Protein AF-A0A430FPZ6-F1 (afdb_monomer_lite)

Radius of gyration: 22.08 Å; chains: 1; bounding box: 40×42×50 Å

Structure (mmCIF, N/CA/C/O backbone):
data_AF-A0A430FPZ6-F1
#
_entry.id   AF-A0A430FPZ6-F1
#
loop_
_atom_site.group_PDB
_atom_site.id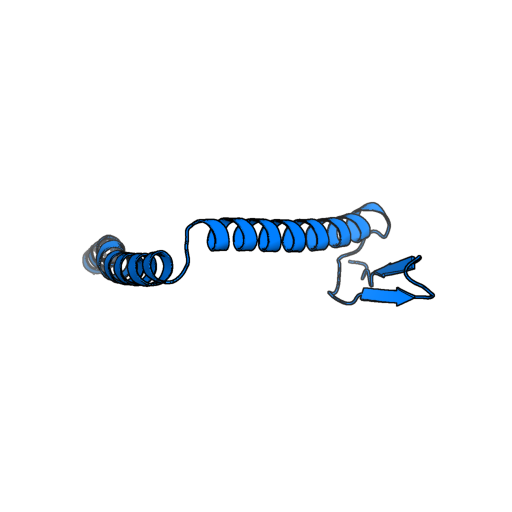
_atom_site.type_symbol
_atom_site.label_atom_id
_atom_site.label_alt_id
_atom_site.label_comp_id
_atom_site.label_asym_id
_atom_site.label_entity_id
_atom_site.label_seq_id
_atom_site.pdbx_PDB_ins_code
_atom_site.Cartn_x
_atom_site.Cartn_y
_atom_site.Cartn_z
_atom_site.occupancy
_atom_site.B_iso_or_equiv
_atom_site.auth_seq_id
_atom_site.auth_comp_id
_atom_site.auth_asym_id
_atom_site.auth_atom_id
_atom_site.pdbx_PDB_model_num
ATOM 1 N N . MET A 1 1 ? 19.470 -22.545 28.724 1.00 56.44 1 MET A N 1
ATOM 2 C CA . MET A 1 1 ? 19.052 -21.120 28.651 1.00 56.44 1 MET A CA 1
ATOM 3 C C . MET A 1 1 ? 18.065 -20.822 27.514 1.00 56.44 1 MET A C 1
ATOM 5 O O . MET A 1 1 ? 17.445 -19.770 27.565 1.00 56.44 1 MET A O 1
ATOM 9 N N . ILE A 1 2 ? 17.867 -21.719 26.537 1.00 64.25 2 ILE A N 1
ATOM 10 C CA . ILE A 1 2 ? 16.956 -21.520 25.393 1.00 64.25 2 ILE A CA 1
ATOM 11 C C . ILE A 1 2 ? 15.460 -21.688 25.762 1.00 64.25 2 ILE A C 1
ATOM 13 O O . ILE A 1 2 ? 14.619 -20.985 25.210 1.00 64.25 2 ILE A O 1
ATOM 17 N N . ASP A 1 3 ? 15.109 -22.506 26.763 1.00 61.91 3 ASP A N 1
ATOM 18 C CA . ASP A 1 3 ? 13.705 -22.767 27.158 1.00 61.91 3 ASP A CA 1
ATOM 19 C C . ASP A 1 3 ? 12.910 -21.542 27.646 1.00 61.91 3 ASP A C 1
ATOM 21 O O . ASP A 1 3 ? 11.690 -21.465 27.478 1.00 61.91 3 ASP A O 1
ATOM 25 N N . ARG A 1 4 ? 13.584 -20.545 28.237 1.00 63.50 4 ARG A N 1
ATOM 26 C CA . ARG A 1 4 ? 12.916 -19.322 28.725 1.00 63.50 4 ARG A CA 1
ATOM 27 C C . ARG A 1 4 ? 12.565 -18.332 27.608 1.00 63.50 4 ARG A C 1
ATOM 29 O O . ARG A 1 4 ? 11.690 -17.491 27.797 1.00 63.50 4 ARG A O 1
ATOM 36 N N . ILE A 1 5 ? 13.211 -18.440 26.446 1.00 66.56 5 ILE A N 1
ATOM 37 C CA . ILE A 1 5 ? 12.954 -17.579 25.279 1.00 66.56 5 ILE A CA 1
ATOM 38 C C . ILE A 1 5 ? 11.707 -18.063 24.527 1.00 66.56 5 ILE A C 1
ATOM 40 O O . ILE A 1 5 ? 10.859 -17.266 24.135 1.00 66.56 5 ILE A O 1
ATOM 44 N N . PHE A 1 6 ? 11.539 -19.379 24.385 1.00 62.88 6 PHE A N 1
ATOM 45 C CA . PHE A 1 6 ? 10.362 -19.951 23.724 1.00 62.88 6 PHE A CA 1
ATOM 46 C C . PHE A 1 6 ? 9.072 -19.686 24.513 1.00 62.88 6 PHE A C 1
ATOM 48 O O . PHE A 1 6 ? 8.060 -19.273 23.951 1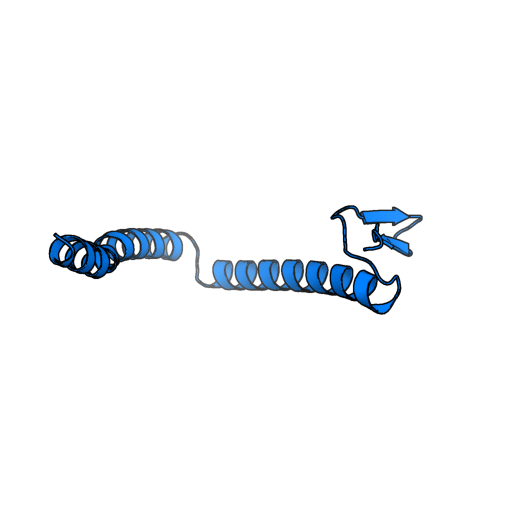.00 62.88 6 PHE A O 1
ATOM 55 N N . THR A 1 7 ? 9.139 -19.828 25.839 1.00 62.06 7 THR A N 1
ATOM 56 C CA . THR A 1 7 ? 8.004 -19.554 26.731 1.00 62.06 7 THR A CA 1
ATOM 57 C C . THR A 1 7 ? 7.651 -18.075 26.825 1.00 62.06 7 THR A C 1
ATOM 59 O O . THR A 1 7 ? 6.503 -17.769 27.103 1.00 62.06 7 THR A O 1
ATOM 62 N N . THR A 1 8 ? 8.576 -17.147 26.564 1.00 58.38 8 THR A N 1
ATOM 63 C CA . THR A 1 8 ? 8.254 -15.710 26.486 1.00 58.38 8 THR A CA 1
ATOM 64 C C . THR A 1 8 ? 7.664 -15.315 25.129 1.00 58.38 8 THR A C 1
ATOM 66 O O . THR A 1 8 ? 6.832 -14.415 25.068 1.00 58.38 8 THR A O 1
ATOM 69 N N . LEU A 1 9 ? 7.993 -16.027 24.048 1.00 60.38 9 LEU A N 1
ATOM 70 C CA . LEU A 1 9 ? 7.420 -15.790 22.718 1.00 60.38 9 LEU A CA 1
ATOM 71 C C . LEU A 1 9 ? 5.981 -16.303 22.563 1.00 60.38 9 LEU A C 1
ATOM 73 O O . LEU A 1 9 ? 5.170 -15.653 21.906 1.00 60.38 9 LEU A O 1
ATOM 77 N N . SER A 1 10 ? 5.624 -17.412 23.215 1.00 60.62 10 SER A N 1
ATOM 78 C CA . SER A 1 10 ? 4.260 -17.965 23.176 1.00 60.62 10 SER A CA 1
ATOM 79 C C . SER A 1 10 ? 3.242 -17.194 24.026 1.00 60.62 10 SER A C 1
ATOM 81 O O . SER A 1 10 ? 2.042 -17.413 23.886 1.00 60.62 10 SER A O 1
ATOM 83 N N . VAL A 1 11 ? 3.710 -16.313 24.917 1.00 61.47 11 VAL A N 1
ATOM 84 C CA . VAL A 1 11 ? 2.886 -15.533 25.863 1.00 61.47 11 VAL A CA 1
ATOM 85 C C . VAL A 1 11 ? 2.707 -14.062 25.471 1.00 61.47 11 VAL A C 1
ATOM 87 O O . VAL A 1 11 ? 1.840 -13.365 25.996 1.00 61.47 11 VAL A O 1
ATOM 90 N N . LEU A 1 12 ? 3.456 -13.607 24.463 1.00 59.78 12 LEU A N 1
ATOM 91 C CA . LEU A 1 12 ? 3.255 -12.313 23.814 1.00 59.78 12 LEU A CA 1
ATOM 92 C C . LEU A 1 12 ? 1.905 -12.131 23.076 1.00 59.78 12 LEU A C 1
ATOM 94 O O . LEU A 1 12 ? 1.524 -10.971 22.908 1.00 59.78 12 LEU A O 1
ATOM 98 N N . PRO A 1 13 ? 1.133 -13.160 22.646 1.00 62.91 13 PRO A N 1
ATOM 99 C CA . PRO A 1 13 ? -0.085 -12.890 21.888 1.00 62.91 13 PRO A CA 1
ATOM 100 C C . PRO A 1 13 ? -1.258 -12.400 22.748 1.00 62.91 13 PRO A C 1
ATOM 102 O O . PRO A 1 13 ? -2.066 -11.628 22.235 1.00 62.91 13 PRO A O 1
ATOM 105 N N . TRP A 1 14 ? -1.369 -12.758 24.037 1.00 56.91 14 TRP A N 1
ATOM 106 C CA . TRP A 1 14 ? -2.559 -12.366 24.810 1.00 56.91 14 TRP A CA 1
ATOM 107 C C . TRP A 1 14 ? -2.524 -10.905 25.261 1.00 56.91 14 TRP A C 1
ATOM 109 O O . TRP A 1 14 ? -3.519 -10.206 25.127 1.00 56.91 14 TRP A O 1
ATOM 119 N N . THR A 1 15 ? -1.395 -10.379 25.747 1.00 61.28 15 THR A N 1
ATOM 120 C CA . THR A 1 15 ? -1.345 -8.987 26.248 1.00 61.28 15 THR A CA 1
ATOM 121 C C . THR A 1 15 ? -1.589 -7.978 25.122 1.00 61.28 15 THR A C 1
ATOM 123 O O . THR A 1 15 ? -2.277 -6.967 25.299 1.00 61.28 15 THR A O 1
ATOM 126 N N . VAL A 1 16 ? -1.081 -8.300 23.933 1.00 67.06 16 VAL A N 1
ATOM 127 C CA . VAL A 1 16 ? -1.243 -7.512 22.713 1.00 67.06 16 VAL A CA 1
ATOM 128 C C . VAL A 1 16 ? -2.670 -7.642 22.168 1.00 67.06 16 VAL A C 1
ATOM 130 O O . VAL A 1 16 ? -3.282 -6.637 21.818 1.00 67.06 16 VAL A O 1
ATOM 133 N N . GLN A 1 17 ? -3.272 -8.836 22.172 1.00 64.44 17 GLN A N 1
ATOM 134 C CA . GLN A 1 17 ? -4.670 -8.998 21.747 1.00 64.44 17 GLN A CA 1
ATOM 135 C C . GLN A 1 17 ? -5.659 -8.258 22.648 1.00 64.44 17 GLN A C 1
ATOM 137 O O . GLN A 1 17 ? -6.606 -7.668 22.134 1.00 64.44 17 GLN A O 1
ATOM 142 N N . ASN A 1 18 ? -5.430 -8.223 23.961 1.00 65.69 18 ASN A N 1
ATOM 143 C CA . ASN A 1 18 ? -6.339 -7.576 24.912 1.00 65.69 18 ASN A CA 1
ATOM 144 C C . ASN A 1 18 ? -6.435 -6.061 24.670 1.00 65.69 18 ASN A C 1
ATOM 146 O O . ASN A 1 18 ? -7.518 -5.475 24.710 1.00 65.69 18 ASN A O 1
ATOM 150 N N . SER A 1 19 ? -5.299 -5.429 24.374 1.00 67.81 19 SER A N 1
ATOM 151 C CA . SER A 1 19 ? -5.217 -3.993 24.087 1.00 67.81 19 SER A CA 1
ATOM 152 C C . SER A 1 19 ? -5.779 -3.644 22.705 1.00 67.81 19 SER A C 1
ATOM 154 O O . SER A 1 19 ? -6.481 -2.640 22.559 1.00 67.81 19 SER A O 1
ATOM 156 N N . ILE A 1 20 ? -5.562 -4.504 21.707 1.00 71.12 20 ILE A N 1
ATOM 157 C CA . ILE A 1 20 ? -6.156 -4.366 20.370 1.00 71.12 20 ILE A CA 1
ATOM 158 C C . ILE A 1 20 ? -7.675 -4.553 20.426 1.00 71.12 20 ILE A C 1
ATOM 160 O O . ILE A 1 20 ? -8.411 -3.774 19.823 1.00 71.12 20 ILE A O 1
ATOM 164 N N . ALA A 1 21 ? -8.164 -5.546 21.171 1.00 66.56 21 ALA A N 1
ATOM 165 C CA . ALA A 1 21 ? -9.589 -5.799 21.341 1.00 66.56 21 ALA A CA 1
ATOM 166 C C . ALA A 1 21 ? -10.291 -4.619 22.027 1.00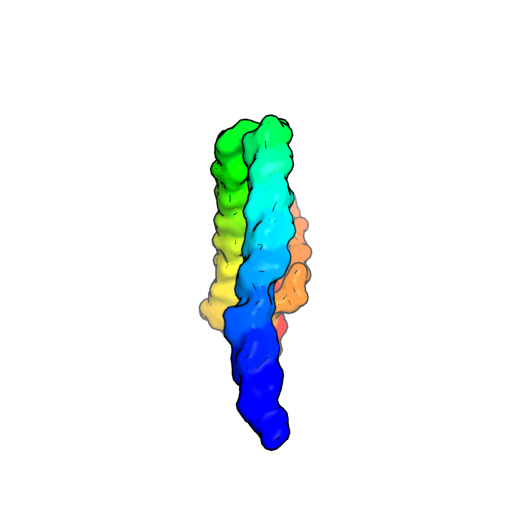 66.56 21 ALA A C 1
ATOM 168 O O . ALA A 1 21 ? -11.335 -4.180 21.546 1.00 66.56 21 ALA A O 1
ATOM 169 N N . ALA A 1 22 ? -9.685 -4.047 23.076 1.00 66.56 22 ALA A N 1
ATOM 170 C CA . ALA A 1 22 ? -10.205 -2.855 23.746 1.00 66.56 22 ALA A CA 1
ATOM 171 C C . ALA A 1 22 ? -10.293 -1.649 22.792 1.00 66.56 22 ALA A C 1
ATOM 173 O O . ALA A 1 22 ? -11.327 -0.990 22.710 1.00 66.56 22 ALA A O 1
ATOM 174 N N . LYS A 1 23 ? -9.249 -1.404 21.989 1.00 70.81 23 LYS A N 1
ATOM 175 C CA . LYS A 1 23 ? -9.220 -0.308 21.002 1.00 70.81 23 LYS A CA 1
ATOM 176 C C . LYS A 1 23 ? -10.222 -0.511 19.864 1.00 70.81 23 LYS A C 1
ATOM 178 O O . LYS A 1 23 ? -10.846 0.445 19.412 1.00 70.81 23 LYS A O 1
ATOM 183 N N . LYS A 1 24 ? -10.404 -1.755 19.412 1.00 68.31 24 LYS A N 1
ATOM 184 C CA . LYS A 1 24 ? -11.355 -2.108 18.349 1.00 68.31 24 LYS A CA 1
ATOM 185 C C . LYS A 1 24 ? -12.800 -1.827 18.770 1.00 68.31 24 LYS A C 1
ATOM 187 O O . LYS A 1 24 ? -13.585 -1.346 17.957 1.00 68.31 24 LYS A O 1
ATOM 192 N N . GLN A 1 25 ? -13.126 -2.086 20.038 1.00 65.25 25 GLN A N 1
ATOM 193 C CA . GLN A 1 25 ? -14.438 -1.800 20.627 1.00 65.25 25 GLN A CA 1
ATOM 194 C C . GLN A 1 25 ? -14.695 -0.287 20.691 1.00 65.25 25 GLN A C 1
ATOM 196 O O . GLN A 1 25 ? -15.750 0.167 20.259 1.00 65.25 25 GLN A O 1
ATOM 201 N N . GLU A 1 26 ? -13.709 0.508 21.128 1.00 65.31 26 GLU A N 1
ATOM 202 C CA . GLU A 1 26 ? -13.816 1.977 21.144 1.00 65.31 26 GLU A CA 1
ATOM 203 C C . GLU A 1 26 ? -14.017 2.569 19.740 1.00 65.31 26 GLU A C 1
ATOM 205 O O . GLU A 1 26 ? -14.828 3.478 19.553 1.00 65.31 26 GLU A O 1
ATOM 210 N N . LEU A 1 27 ? -13.293 2.051 18.741 1.00 66.19 27 LEU A N 1
ATOM 211 C CA . LEU A 1 27 ? -13.396 2.525 17.360 1.00 66.19 27 LEU A CA 1
ATOM 212 C C . LEU A 1 27 ? -14.751 2.161 16.739 1.00 66.19 27 LEU A C 1
ATOM 214 O O . LEU A 1 27 ? -15.378 3.005 16.106 1.00 66.19 27 LEU A O 1
ATOM 218 N N . SER A 1 28 ? -15.216 0.928 16.962 1.00 64.69 28 SER A N 1
ATOM 219 C CA . SER A 1 28 ? -16.514 0.447 16.476 1.00 64.69 28 SER A CA 1
ATOM 220 C C . SER A 1 28 ? -17.699 1.122 17.171 1.00 64.69 28 SER A C 1
ATOM 222 O O . SER A 1 28 ? -18.765 1.223 16.573 1.00 64.69 28 SER A O 1
ATOM 224 N N . ALA A 1 29 ? -17.538 1.562 18.422 1.00 62.66 29 ALA A N 1
ATOM 225 C CA . ALA A 1 29 ? -18.575 2.284 19.156 1.00 62.66 29 ALA A CA 1
ATOM 226 C C . ALA A 1 29 ? -18.706 3.748 18.700 1.00 62.66 29 ALA A C 1
ATOM 228 O O . ALA A 1 29 ? -19.793 4.315 18.771 1.00 62.66 29 ALA A O 1
ATOM 229 N N . LYS A 1 30 ? -17.614 4.366 18.226 1.00 66.94 30 LYS A N 1
ATOM 230 C CA . LYS A 1 30 ? -17.596 5.765 17.759 1.00 66.94 30 LYS A CA 1
ATOM 231 C C . LYS A 1 30 ? -17.890 5.917 16.268 1.00 66.94 30 LYS A C 1
ATOM 233 O O . LYS A 1 30 ? -18.503 6.903 15.870 1.00 66.94 30 LYS A O 1
ATOM 238 N N . TYR A 1 31 ? -17.457 4.961 15.451 1.00 67.25 31 TYR A N 1
ATOM 239 C CA . TYR A 1 31 ? -17.644 4.974 14.005 1.00 67.25 31 TYR A CA 1
ATOM 240 C C . TYR A 1 31 ? -18.515 3.784 13.609 1.00 67.25 31 TYR A C 1
ATOM 242 O O . TYR A 1 31 ? -18.133 2.633 13.807 1.00 67.25 31 TYR A O 1
ATOM 250 N N . GLY A 1 32 ? -19.695 4.055 13.047 1.00 74.44 32 GLY A N 1
ATOM 251 C CA . GLY A 1 32 ? -20.579 3.002 12.547 1.00 74.44 32 GLY A CA 1
ATOM 252 C C . GLY A 1 32 ? -19.875 2.110 11.518 1.00 74.44 32 GLY A C 1
ATOM 253 O O . GLY A 1 32 ? -18.944 2.544 10.835 1.00 74.44 32 GLY A O 1
ATOM 254 N N . ALA A 1 33 ? -20.348 0.868 11.370 1.00 75.38 33 ALA A N 1
ATOM 255 C CA . ALA A 1 33 ? -19.753 -0.155 10.497 1.00 75.38 33 ALA A CA 1
ATOM 256 C C . ALA A 1 33 ? -19.470 0.327 9.056 1.00 75.38 33 ALA A C 1
ATOM 258 O O . ALA A 1 33 ? -18.548 -0.154 8.401 1.00 75.38 33 ALA A O 1
ATOM 259 N N . TRP A 1 34 ? -20.219 1.326 8.583 1.00 83.94 34 TRP A N 1
ATOM 260 C CA . TRP A 1 34 ? -20.083 1.913 7.254 1.00 83.94 34 TRP A CA 1
ATOM 261 C C . TRP A 1 34 ? -18.768 2.680 7.020 1.00 83.94 34 TRP A C 1
ATOM 263 O O . TRP A 1 34 ? -18.247 2.692 5.906 1.00 83.94 34 TRP A O 1
ATOM 273 N N . PHE A 1 35 ? -18.182 3.281 8.061 1.00 83.19 35 PHE A N 1
ATOM 274 C CA . PHE A 1 35 ? -16.893 3.978 7.947 1.00 83.19 35 PHE A CA 1
ATOM 275 C C . PHE A 1 35 ? -15.763 3.014 7.562 1.00 83.19 35 PHE A C 1
ATOM 277 O O . PHE A 1 35 ? -14.914 3.336 6.734 1.00 83.19 35 PHE A O 1
ATOM 284 N N . VAL A 1 36 ? -15.789 1.799 8.117 1.00 84.19 36 VAL A N 1
ATOM 285 C CA . VAL A 1 36 ? -14.790 0.759 7.833 1.00 84.19 36 VAL A CA 1
ATOM 286 C C . VAL A 1 36 ? -14.873 0.305 6.377 1.00 84.19 36 VAL A C 1
ATOM 288 O O . VAL A 1 36 ? -13.841 0.077 5.753 1.00 84.19 36 VAL A O 1
ATOM 291 N N . VAL A 1 37 ? -16.083 0.228 5.814 1.00 90.31 37 VAL A N 1
ATOM 292 C CA . VAL A 1 37 ? -16.286 -0.106 4.397 1.00 90.31 37 VAL A CA 1
ATOM 293 C C . VAL A 1 37 ? -15.667 0.966 3.503 1.00 90.31 37 VAL A C 1
ATOM 295 O O . VAL A 1 37 ? -14.872 0.638 2.627 1.00 90.31 37 VAL A O 1
ATOM 298 N N . PHE A 1 38 ? -15.955 2.246 3.754 1.00 91.75 38 PHE A N 1
ATOM 299 C CA . PHE A 1 38 ? -15.342 3.341 2.995 1.00 91.75 38 PHE A CA 1
ATOM 300 C C . PHE A 1 38 ? -13.816 3.353 3.109 1.00 91.75 38 PHE A C 1
ATOM 302 O O . PHE A 1 38 ? -13.131 3.539 2.105 1.00 91.75 38 PHE A O 1
ATOM 309 N N . LEU A 1 39 ? -13.280 3.110 4.306 1.00 91.44 39 LEU A N 1
ATOM 310 C CA . LEU A 1 39 ? -11.839 3.020 4.522 1.00 91.44 39 LEU A CA 1
ATOM 311 C C . LEU A 1 39 ? -11.222 1.864 3.722 1.00 91.44 39 LEU A C 1
ATOM 313 O O . LEU A 1 39 ? -10.203 2.051 3.061 1.00 91.44 39 LEU A O 1
ATOM 317 N N . ALA A 1 40 ? -11.847 0.685 3.747 1.00 91.94 40 ALA A N 1
ATOM 318 C CA . ALA A 1 40 ? -11.389 -0.473 2.988 1.00 91.94 40 ALA A CA 1
ATOM 319 C C . ALA A 1 40 ? -11.380 -0.191 1.478 1.00 91.94 40 ALA A C 1
ATOM 321 O O . ALA A 1 40 ? -10.401 -0.507 0.802 1.00 91.94 40 ALA A O 1
ATOM 322 N N . VAL A 1 41 ? -12.426 0.462 0.961 1.00 96.75 41 VAL A N 1
ATOM 323 C CA . VAL A 1 41 ? -12.501 0.873 -0.449 1.00 96.75 41 VAL A CA 1
ATOM 324 C C . VAL A 1 41 ? -11.397 1.872 -0.788 1.00 96.75 41 VAL A C 1
ATOM 326 O O . VAL A 1 41 ? -10.736 1.706 -1.807 1.00 96.75 41 VAL A O 1
ATOM 329 N N . LEU A 1 42 ? -11.143 2.868 0.067 1.00 96.25 42 LEU A N 1
ATOM 330 C CA . LEU A 1 42 ? -10.086 3.860 -0.150 1.00 96.25 42 LEU A CA 1
ATOM 331 C C . LEU A 1 42 ? -8.702 3.200 -0.236 1.00 96.25 42 LEU A C 1
ATOM 333 O O . LEU A 1 42 ? -7.922 3.498 -1.137 1.00 96.25 42 LEU A O 1
ATOM 337 N N . ILE A 1 43 ? -8.413 2.268 0.675 1.00 95.88 43 ILE A N 1
ATOM 338 C CA . ILE A 1 43 ? -7.147 1.527 0.683 1.00 95.88 43 ILE A CA 1
ATOM 339 C C . ILE A 1 43 ? -7.018 0.676 -0.583 1.00 95.88 43 ILE A C 1
ATOM 341 O O . ILE A 1 43 ? -5.955 0.686 -1.207 1.00 95.88 43 ILE A O 1
ATOM 345 N N . ALA A 1 44 ? -8.086 -0.019 -0.986 1.00 96.81 44 ALA A N 1
ATOM 346 C CA . ALA A 1 44 ? -8.112 -0.811 -2.214 1.00 96.81 44 ALA A CA 1
ATOM 347 C C . ALA A 1 44 ? -7.855 0.054 -3.460 1.00 96.81 44 ALA A C 1
ATOM 349 O O . ALA A 1 44 ? -7.080 -0.329 -4.332 1.00 96.81 44 ALA A O 1
ATOM 350 N N . LEU A 1 45 ? -8.444 1.251 -3.520 1.00 96.75 45 LEU A N 1
ATOM 351 C CA . LEU A 1 45 ? -8.248 2.200 -4.617 1.00 96.75 45 LEU A CA 1
ATOM 352 C C . LEU A 1 45 ? -6.799 2.696 -4.684 1.00 96.75 45 LEU A C 1
ATOM 354 O O . LEU A 1 45 ? -6.186 2.657 -5.749 1.00 96.75 45 LEU A O 1
ATOM 358 N N . CYS A 1 46 ? -6.221 3.088 -3.547 1.00 94.75 46 CYS A N 1
ATOM 359 C CA . CYS A 1 46 ? -4.825 3.521 -3.466 1.00 94.75 46 CYS A CA 1
ATOM 360 C C . CYS A 1 46 ? -3.850 2.408 -3.876 1.00 94.75 46 CYS A C 1
ATOM 362 O O . CYS A 1 46 ? -2.924 2.647 -4.649 1.00 94.75 46 CYS A O 1
ATOM 364 N N . THR A 1 47 ? -4.061 1.186 -3.380 1.00 95.00 47 THR A N 1
ATOM 365 C CA . THR A 1 47 ? -3.199 0.038 -3.709 1.00 95.00 47 THR A CA 1
ATOM 366 C C . THR A 1 47 ? -3.311 -0.358 -5.172 1.00 95.00 47 THR A C 1
ATOM 368 O O . THR A 1 47 ? -2.283 -0.557 -5.815 1.00 95.00 47 THR A O 1
ATOM 371 N N . ALA A 1 48 ? -4.523 -0.409 -5.725 1.00 95.31 48 ALA A N 1
ATOM 372 C CA . ALA A 1 48 ? -4.722 -0.674 -7.144 1.00 95.31 48 ALA A CA 1
ATOM 373 C C . ALA A 1 48 ? -4.020 0.375 -8.019 1.00 95.31 48 ALA A C 1
ATOM 375 O O . ALA A 1 48 ? -3.340 0.018 -8.979 1.00 95.31 48 ALA A O 1
ATOM 376 N N . PHE A 1 49 ? -4.125 1.658 -7.662 1.00 90.62 49 PHE A N 1
ATOM 377 C CA . PHE A 1 49 ? -3.496 2.744 -8.413 1.00 90.62 49 PHE A CA 1
ATOM 378 C C . PHE A 1 49 ? -1.963 2.650 -8.384 1.00 90.62 49 PHE A C 1
ATOM 380 O O . PHE A 1 49 ? -1.310 2.735 -9.424 1.00 90.62 49 PHE A O 1
ATOM 387 N N . PHE A 1 50 ? -1.387 2.378 -7.211 1.00 88.94 50 PHE A N 1
ATOM 388 C CA . PHE A 1 50 ? 0.060 2.217 -7.051 1.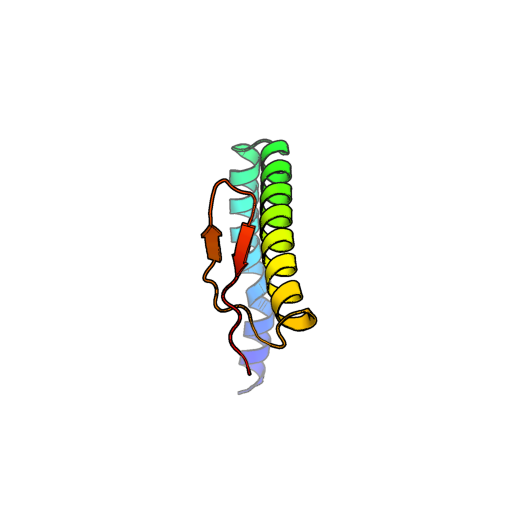00 88.94 50 PHE A CA 1
ATOM 389 C C . PHE A 1 50 ? 0.597 0.972 -7.780 1.00 88.94 50 PHE A C 1
ATOM 391 O O . PHE A 1 50 ? 1.660 1.002 -8.408 1.00 88.94 50 PHE A O 1
ATOM 398 N N . LEU A 1 51 ? -0.161 -0.128 -7.758 1.00 91.19 51 LEU A N 1
ATOM 399 C CA . LEU A 1 51 ? 0.179 -1.348 -8.491 1.00 91.19 51 LEU A CA 1
ATOM 400 C C . LEU A 1 51 ? 0.114 -1.141 -10.004 1.00 91.19 51 LEU A C 1
ATOM 402 O O . LEU A 1 51 ? 1.027 -1.562 -10.705 1.00 91.19 51 LEU A O 1
ATOM 406 N N . ALA A 1 52 ? -0.909 -0.454 -10.511 1.00 89.50 52 ALA A N 1
ATOM 407 C CA . ALA A 1 52 ? -1.034 -0.177 -11.939 1.00 89.50 52 ALA A CA 1
ATOM 408 C C . ALA A 1 52 ? 0.158 0.639 -12.470 1.00 89.50 52 ALA A C 1
ATOM 410 O O . ALA A 1 52 ? 0.721 0.313 -13.514 1.00 89.50 52 ALA A O 1
ATOM 411 N N . MET A 1 53 ? 0.589 1.659 -11.723 1.00 84.94 53 MET A N 1
ATOM 412 C CA . MET A 1 53 ? 1.729 2.502 -12.099 1.00 84.94 53 MET A CA 1
ATOM 413 C C . MET A 1 53 ? 3.060 1.753 -12.064 1.00 84.94 53 MET A C 1
ATOM 415 O O . MET A 1 53 ? 3.872 1.889 -12.980 1.00 84.94 53 MET A O 1
ATOM 419 N N . SER A 1 54 ? 3.278 0.923 -11.041 1.00 87.00 54 SER A N 1
ATOM 420 C CA . SER A 1 54 ? 4.494 0.110 -10.958 1.00 87.00 54 SER A CA 1
ATOM 421 C C . SER A 1 54 ? 4.546 -0.965 -12.046 1.00 87.00 54 SER A C 1
ATOM 423 O O . SER A 1 54 ? 5.577 -1.112 -12.702 1.00 87.00 54 SER A O 1
ATOM 425 N N . ALA A 1 55 ? 3.427 -1.647 -12.310 1.00 88.81 55 ALA A N 1
ATOM 426 C CA . ALA A 1 55 ? 3.316 -2.625 -13.389 1.00 88.81 55 ALA A CA 1
ATOM 427 C C . ALA A 1 55 ? 3.572 -1.993 -14.767 1.00 88.81 55 ALA A C 1
ATOM 429 O O . ALA A 1 55 ? 4.242 -2.596 -15.604 1.00 88.81 55 ALA A O 1
ATOM 430 N N . TYR A 1 56 ? 3.107 -0.760 -14.996 1.00 86.50 56 TYR A N 1
ATOM 431 C CA . TYR A 1 56 ? 3.356 -0.045 -16.247 1.00 86.50 56 TYR A CA 1
ATOM 432 C C . TYR A 1 56 ? 4.854 0.191 -16.496 1.00 86.50 56 TYR A C 1
ATOM 434 O O . TYR A 1 56 ? 5.341 -0.083 -17.594 1.00 86.50 56 TYR A O 1
ATOM 442 N N . CYS A 1 57 ? 5.610 0.616 -15.476 1.00 85.56 57 CYS A N 1
ATOM 443 C CA . CYS A 1 57 ? 7.064 0.777 -15.600 1.00 85.56 57 CYS A CA 1
ATOM 444 C C . CYS A 1 57 ? 7.782 -0.547 -15.911 1.00 85.56 57 CYS A C 1
ATOM 446 O O . CYS A 1 57 ? 8.726 -0.551 -16.704 1.00 85.56 57 CYS A O 1
ATOM 448 N N . MET A 1 58 ? 7.318 -1.665 -15.341 1.00 84.75 58 MET A N 1
ATOM 449 C CA . MET A 1 58 ? 7.910 -2.986 -15.583 1.00 84.75 58 MET A CA 1
ATOM 450 C C . MET A 1 58 ? 7.669 -3.477 -17.014 1.00 84.75 58 MET A C 1
ATOM 452 O O . MET A 1 58 ? 8.588 -3.991 -17.643 1.00 84.75 58 MET A O 1
ATOM 456 N N . ILE A 1 59 ? 6.449 -3.309 -17.535 1.00 87.62 59 ILE A N 1
ATOM 457 C CA . ILE A 1 59 ? 6.045 -3.884 -18.828 1.00 87.62 59 ILE A CA 1
ATOM 458 C C . ILE A 1 59 ? 6.448 -2.982 -20.003 1.00 87.62 59 ILE A C 1
ATOM 460 O O . ILE A 1 59 ? 6.910 -3.477 -21.027 1.00 87.62 59 ILE A O 1
ATOM 464 N N . ALA A 1 60 ? 6.271 -1.662 -19.883 1.00 81.94 60 ALA A N 1
ATOM 465 C CA . ALA A 1 60 ? 6.458 -0.736 -21.002 1.00 81.94 60 ALA A CA 1
ATOM 466 C C . ALA A 1 60 ? 7.870 -0.132 -21.070 1.00 81.94 60 ALA A C 1
ATOM 468 O O .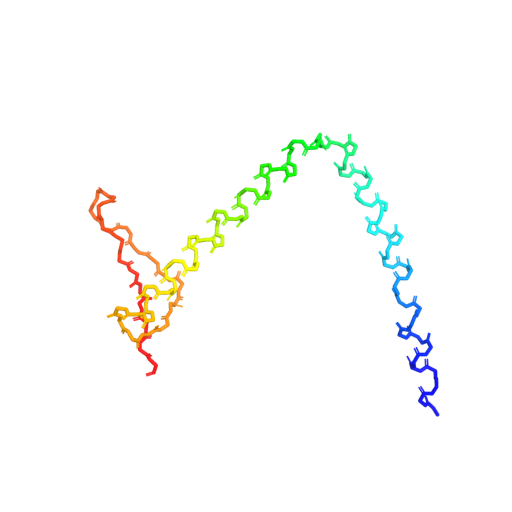 ALA A 1 60 ? 8.379 0.115 -22.161 1.00 81.94 60 ALA A O 1
ATOM 469 N N . GLN A 1 61 ? 8.502 0.133 -19.921 1.00 76.12 61 GLN A N 1
ATOM 470 C CA . GLN A 1 61 ? 9.750 0.909 -19.842 1.00 76.12 61 GLN A CA 1
ATOM 471 C C . GLN A 1 61 ? 10.934 0.128 -19.245 1.00 76.12 61 GLN A C 1
ATOM 473 O O . GLN A 1 61 ? 12.015 0.696 -19.119 1.00 76.12 61 GLN A O 1
ATOM 478 N N . HIS A 1 62 ? 10.754 -1.163 -18.924 1.00 76.81 62 HIS A N 1
ATOM 479 C CA . HIS A 1 62 ? 11.790 -2.055 -18.378 1.00 76.81 62 HIS A CA 1
ATOM 480 C C . HIS A 1 62 ? 12.544 -1.450 -17.173 1.00 76.81 62 HIS A C 1
ATOM 482 O O . HIS A 1 62 ? 13.768 -1.524 -17.076 1.00 76.81 62 HIS A O 1
ATOM 488 N N . GLY A 1 63 ? 11.805 -0.832 -16.248 1.00 79.94 63 GLY A N 1
ATOM 489 C CA . GLY A 1 63 ? 12.361 -0.173 -15.066 1.00 79.94 63 GLY A CA 1
ATOM 490 C C . GLY A 1 63 ? 11.474 -0.305 -13.828 1.00 79.94 63 GLY A C 1
ATOM 491 O O . GLY A 1 63 ? 10.406 -0.915 -13.871 1.00 79.94 63 GLY A O 1
ATOM 492 N N . TYR A 1 64 ? 11.905 0.288 -12.715 1.00 78.75 64 TYR A N 1
ATOM 493 C CA . TYR A 1 64 ? 11.132 0.369 -11.474 1.00 78.75 64 TYR A CA 1
ATOM 494 C C . TYR A 1 64 ? 10.579 1.778 -11.245 1.00 78.75 64 TYR A C 1
ATOM 496 O O . TYR A 1 64 ? 11.162 2.786 -11.653 1.00 78.75 64 TYR A O 1
ATOM 504 N N . PHE A 1 65 ? 9.425 1.843 -10.583 1.00 81.69 65 PHE A N 1
ATOM 505 C CA . PHE A 1 65 ? 8.762 3.100 -10.252 1.00 81.69 65 PHE A CA 1
ATOM 506 C C . PHE A 1 65 ? 9.495 3.802 -9.104 1.00 81.69 65 PHE A C 1
ATOM 508 O O . PHE A 1 65 ? 9.629 3.237 -8.019 1.00 81.69 65 PHE A O 1
ATOM 515 N N . THR A 1 66 ? 9.968 5.032 -9.332 1.00 81.88 66 THR A N 1
ATOM 516 C CA . THR A 1 66 ? 10.744 5.794 -8.330 1.00 81.88 66 THR A CA 1
ATOM 517 C C . THR A 1 66 ? 9.865 6.576 -7.346 1.00 81.88 66 THR A C 1
ATOM 519 O O . THR A 1 66 ? 10.388 7.171 -6.404 1.00 81.88 66 THR A O 1
ATOM 522 N N . GLY A 1 67 ? 8.543 6.575 -7.530 1.00 73.31 67 GLY A N 1
ATOM 523 C CA . GLY A 1 67 ? 7.604 7.293 -6.664 1.00 73.31 67 GLY A CA 1
ATOM 524 C C . GLY A 1 67 ? 7.233 8.693 -7.151 1.00 73.31 67 GLY A C 1
ATOM 525 O O . GLY A 1 67 ? 6.335 9.300 -6.574 1.00 73.31 67 GLY A O 1
ATOM 526 N N . ASN A 1 68 ? 7.873 9.201 -8.206 1.00 79.81 68 ASN A N 1
ATOM 527 C CA . ASN A 1 68 ? 7.527 10.495 -8.779 1.00 79.81 68 ASN A CA 1
ATOM 528 C C . ASN A 1 68 ? 6.550 10.328 -9.955 1.00 79.81 68 ASN A C 1
ATOM 530 O O . ASN A 1 68 ? 6.768 9.520 -10.863 1.00 79.81 68 ASN A O 1
ATOM 534 N N . TRP A 1 69 ? 5.470 11.107 -9.935 1.00 77.81 69 TRP A N 1
ATOM 535 C CA . TRP A 1 69 ? 4.535 11.241 -11.049 1.00 77.81 69 TRP A CA 1
ATOM 536 C C . TRP A 1 69 ? 4.418 12.711 -11.445 1.00 77.81 69 TRP A C 1
ATOM 538 O O . TRP A 1 69 ? 4.552 13.606 -10.611 1.00 77.81 69 TRP A O 1
ATOM 548 N N . ASN A 1 70 ? 4.166 12.993 -12.719 1.00 79.62 70 ASN A N 1
ATOM 549 C CA . ASN A 1 70 ? 3.870 14.347 -13.165 1.00 79.62 70 ASN A CA 1
ATOM 550 C C . ASN A 1 70 ? 2.650 14.335 -14.086 1.00 79.62 70 ASN A C 1
ATOM 552 O O . ASN A 1 70 ? 2.617 13.645 -15.107 1.00 79.62 70 ASN A O 1
ATOM 556 N N . PHE A 1 71 ? 1.631 15.106 -13.712 1.00 71.62 71 PHE A N 1
ATOM 557 C CA . PHE A 1 71 ? 0.460 15.323 -14.550 1.00 71.62 71 PHE A CA 1
ATOM 558 C C . PHE A 1 71 ? 0.787 16.421 -15.564 1.00 71.62 71 PHE A C 1
ATOM 560 O O . PHE A 1 71 ? 0.716 17.611 -15.244 1.00 71.62 71 PHE A O 1
ATOM 567 N N . LYS A 1 72 ? 1.137 16.039 -16.798 1.00 70.88 72 LYS A N 1
ATOM 568 C CA . LYS A 1 72 ? 1.302 17.008 -17.887 1.00 70.88 72 LYS A CA 1
ATOM 569 C C . LYS A 1 72 ? -0.025 17.298 -18.582 1.00 70.88 72 LYS A C 1
ATOM 571 O O . LYS A 1 72 ? -0.928 16.469 -18.607 1.00 70.88 72 LYS A O 1
ATOM 576 N N . LYS A 1 73 ? -0.110 18.536 -19.097 1.00 54.62 73 LYS A N 1
ATOM 577 C CA . LYS A 1 73 ? -1.222 19.191 -19.817 1.00 54.62 73 LYS A CA 1
ATOM 578 C C . LYS A 1 73 ? -2.594 18.521 -19.648 1.00 54.62 73 LYS A C 1
ATOM 580 O O . LYS A 1 73 ? -2.924 17.561 -20.331 1.00 54.62 73 LYS A O 1
ATOM 585 N N . TRP A 1 74 ? -3.433 19.158 -18.827 1.00 57.47 74 TRP A N 1
ATOM 586 C CA . TRP A 1 74 ? -4.891 18.984 -18.860 1.00 57.47 74 TRP A CA 1
ATOM 587 C C . TRP A 1 74 ? -5.380 17.545 -18.612 1.00 57.47 74 TRP A C 1
ATOM 589 O O . TRP A 1 74 ? -6.315 17.086 -19.255 1.00 57.47 74 TRP A O 1
ATOM 599 N N . PHE A 1 75 ? -4.787 16.840 -17.641 1.00 58.75 75 PHE A N 1
ATOM 600 C CA . PHE A 1 75 ? -5.241 15.514 -17.178 1.00 58.75 75 PHE A CA 1
ATOM 601 C C . PHE A 1 75 ? -5.194 14.373 -18.217 1.00 58.75 75 PHE A C 1
ATOM 603 O O . PHE A 1 75 ? -5.539 13.245 -17.874 1.00 58.75 75 PHE A O 1
ATOM 610 N N . THR A 1 76 ? -4.742 14.605 -19.455 1.00 62.19 76 THR A N 1
ATOM 611 C CA . THR A 1 76 ? -4.743 13.571 -20.508 1.00 62.19 76 THR A CA 1
ATOM 612 C C . THR A 1 76 ? -3.468 12.735 -20.552 1.00 62.19 76 THR A C 1
ATOM 614 O O . THR A 1 76 ? -3.418 11.733 -21.263 1.00 62.19 76 THR A O 1
ATOM 617 N N . SER A 1 77 ? -2.409 13.136 -19.846 1.00 64.50 77 SER A N 1
ATOM 618 C CA . SER A 1 77 ? -1.134 12.417 -19.865 1.00 64.50 77 SER A CA 1
ATOM 619 C C . SER A 1 77 ? -0.489 12.395 -18.485 1.00 64.50 77 SER A C 1
ATOM 621 O O . SER A 1 77 ? -0.188 13.434 -17.895 1.00 64.50 77 SER A O 1
ATOM 623 N N . VAL A 1 78 ? -0.284 11.181 -17.978 1.00 72.81 78 VAL A N 1
ATOM 624 C CA . VAL A 1 78 ? 0.451 10.919 -16.742 1.00 72.81 78 VAL A CA 1
ATOM 625 C C . VAL A 1 78 ? 1.840 10.439 -17.140 1.00 72.81 78 VAL A C 1
ATOM 627 O O . VAL A 1 78 ? 1.981 9.350 -17.693 1.00 72.81 78 VAL A O 1
ATOM 630 N N . GLU A 1 79 ? 2.857 11.260 -16.891 1.00 73.00 79 GLU A N 1
ATOM 631 C CA . GLU A 1 79 ? 4.251 10.833 -17.004 1.00 73.00 79 GLU A CA 1
ATOM 632 C C . GLU A 1 79 ? 4.664 10.205 -15.670 1.00 73.00 79 GLU A C 1
ATOM 634 O O . GLU A 1 79 ? 4.624 10.847 -14.616 1.00 73.00 79 GLU A O 1
ATOM 639 N N . LEU A 1 80 ? 5.015 8.921 -15.723 1.00 78.94 80 LEU A N 1
ATOM 640 C CA . LEU A 1 80 ? 5.567 8.173 -14.600 1.00 78.94 80 LEU A CA 1
ATOM 641 C C . LEU A 1 80 ? 7.086 8.178 -14.739 1.00 78.94 80 LEU A C 1
ATOM 643 O O . LEU A 1 80 ? 7.602 7.812 -15.795 1.00 78.94 80 LEU A O 1
ATOM 647 N N . GLU A 1 81 ? 7.806 8.566 -13.687 1.00 79.12 81 GLU A N 1
ATOM 648 C CA . GLU A 1 81 ? 9.255 8.391 -13.689 1.00 79.12 81 GLU A CA 1
ATOM 649 C C . GLU A 1 81 ? 9.574 6.912 -13.440 1.00 79.12 81 GLU A C 1
ATOM 651 O O . GLU A 1 81 ? 9.392 6.372 -12.343 1.00 79.12 81 GLU A O 1
ATOM 656 N N . CYS A 1 82 ? 10.025 6.240 -14.497 1.00 82.00 82 CYS A N 1
ATOM 657 C CA . CYS A 1 82 ? 10.528 4.876 -14.452 1.00 82.00 82 CYS A CA 1
ATOM 658 C C . CYS A 1 82 ? 12.058 4.929 -14.537 1.00 82.00 82 CYS A C 1
ATOM 660 O O . CYS A 1 82 ? 12.610 5.515 -15.470 1.00 82.00 82 CYS A O 1
ATOM 662 N N . LYS A 1 83 ? 12.758 4.328 -13.571 1.00 77.12 83 LYS A N 1
ATOM 663 C CA . LYS A 1 83 ? 14.223 4.244 -13.590 1.00 77.12 83 LYS A CA 1
ATOM 664 C C . LYS A 1 83 ? 14.641 2.856 -14.086 1.00 77.12 83 LYS A C 1
ATOM 666 O O . LYS A 1 83 ? 14.095 1.871 -13.585 1.00 77.12 83 LYS A O 1
ATOM 671 N N . PRO A 1 84 ? 15.560 2.751 -15.060 1.00 76.25 84 PRO A N 1
ATOM 672 C CA . PRO A 1 84 ? 16.069 1.455 -15.494 1.00 76.25 84 PRO A CA 1
ATOM 673 C C . PRO A 1 84 ? 16.827 0.771 -14.348 1.00 76.25 84 PRO A C 1
ATOM 675 O O . PRO A 1 84 ? 17.329 1.447 -13.442 1.00 76.25 84 PRO A O 1
ATOM 678 N N . PHE A 1 85 ? 16.860 -0.561 -14.388 1.00 68.88 85 PHE A N 1
ATOM 679 C CA . PHE A 1 85 ? 17.651 -1.383 -13.470 1.00 68.88 85 PHE A CA 1
ATOM 680 C C . PHE A 1 85 ? 19.157 -1.160 -13.636 1.00 68.88 85 PHE A C 1
ATOM 682 O O . PHE A 1 85 ? 19.602 -0.933 -14.784 1.00 68.88 85 PHE A O 1
#

Foldseek 3Di:
DVVVVVVVVVPVPPVVVVVVVVVVVVVCVVDPPVVVVVVVVVVVVVVVVVVVLQVCLVPPVQFGFPPDWDQPDDNPDIDTDGDHD

pLDDT: mean 75.31, std 12.09, range [54.62, 96.81]

Sequence (85 aa):
MIDRIFTTLSVLPWTVQNSIAAKKQELSAKYGAWFVVFLAVLIALCTAFFLAMSAYCMIAQHGYFTGNWNFKKWFTSVELECKPF

Secondary structure (DSSP, 8-state):
--HHHHHHHTTHHHHHHHHHHHHHHHHHHHS-HHHHHHHHHHHHHH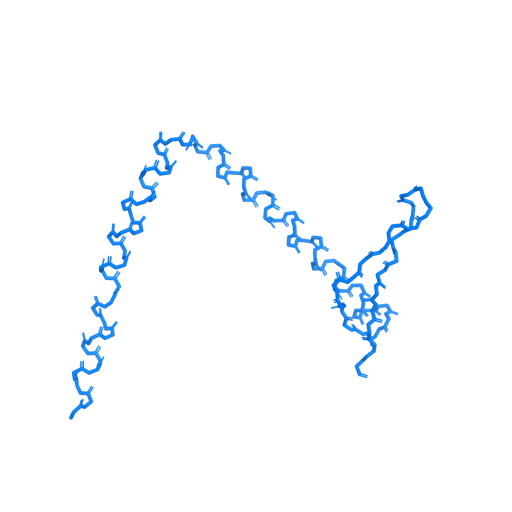HHHHHHHHHHHHHHSSEEEEEEEEEETTTTEEEEEEEE-

Organism: NCBI:txid2306976